Protein AF-A0A9W5QA28-F1 (afdb_monomer_lite)

Organism: NCBI:txid1053215

InterPro domains:
  IPR041587 Pesticidal crystal protein Cry, domain V [PF17997] (1-104)

Radius of gyration: 23.85 Å; chains: 1; bounding box: 51×37×72 Å

pLDDT: mean 90.57, std 13.96, range [44.81, 98.38]

Structure (mmCIF, N/CA/C/O backbone):
data_AF-A0A9W5QA28-F1
#
_entry.id   AF-A0A9W5QA28-F1
#
loop_
_atom_site.group_PDB
_atom_site.id
_atom_site.type_symbol
_atom_site.label_atom_id
_atom_site.label_alt_id
_atom_site.label_comp_id
_atom_site.label_asym_id
_atom_site.label_entity_id
_atom_site.label_seq_id
_atom_site.pdbx_PDB_ins_code
_atom_site.Cartn_x
_atom_site.Cartn_y
_atom_site.Cartn_z
_atom_site.occupancy
_atom_site.B_iso_or_equiv
_atom_site.auth_seq_id
_atom_site.auth_comp_id
_atom_site.auth_asym_id
_atom_site.auth_atom_id
_atom_site.pdbx_PDB_model_num
ATOM 1 N N . ASP A 1 1 ? 10.528 -4.469 3.635 1.00 89.94 1 ASP A N 1
ATOM 2 C CA . ASP A 1 1 ? 11.285 -4.115 4.840 1.00 89.94 1 ASP A CA 1
ATOM 3 C C . ASP A 1 1 ? 11.906 -2.753 4.616 1.00 89.94 1 ASP A C 1
ATOM 5 O O . ASP A 1 1 ? 12.621 -2.572 3.629 1.00 89.94 1 ASP A O 1
ATOM 9 N N . GLU A 1 2 ? 11.552 -1.811 5.481 1.00 95.12 2 GLU A N 1
ATOM 10 C CA . GLU A 1 2 ? 12.045 -0.440 5.463 1.00 95.12 2 GLU A CA 1
ATOM 11 C C . GLU A 1 2 ? 13.572 -0.362 5.608 1.00 95.12 2 GLU A C 1
ATOM 13 O O . GLU A 1 2 ? 14.204 0.480 4.974 1.00 95.12 2 GLU A O 1
ATOM 18 N N . SER A 1 3 ? 14.190 -1.290 6.348 1.00 95.31 3 SER A N 1
ATOM 19 C CA . SER A 1 3 ? 15.640 -1.306 6.604 1.00 95.31 3 SER A CA 1
ATOM 20 C C . SER A 1 3 ? 16.503 -1.487 5.349 1.00 95.31 3 SER A C 1
ATOM 22 O O . SER A 1 3 ? 17.686 -1.147 5.343 1.00 95.31 3 SER A O 1
ATOM 24 N N . LYS A 1 4 ? 15.913 -2.012 4.269 1.00 96.31 4 LYS A N 1
ATOM 25 C CA . LYS A 1 4 ? 16.580 -2.231 2.977 1.00 96.31 4 LYS A CA 1
ATOM 26 C C . LYS A 1 4 ? 16.447 -1.037 2.033 1.00 96.31 4 LYS A C 1
ATOM 28 O O . LYS A 1 4 ? 17.007 -1.072 0.941 1.00 96.31 4 LYS A O 1
ATOM 33 N N . LEU A 1 5 ? 15.684 -0.016 2.421 1.00 97.38 5 LEU A N 1
ATOM 34 C CA . LEU A 1 5 ? 15.416 1.162 1.611 1.00 97.38 5 LEU A CA 1
ATOM 35 C C . LEU A 1 5 ? 16.310 2.326 2.032 1.00 97.38 5 LEU A C 1
ATOM 37 O O . LEU A 1 5 ? 16.651 2.505 3.198 1.00 97.38 5 LEU A O 1
ATOM 41 N N . LYS A 1 6 ? 16.658 3.159 1.055 1.00 97.81 6 LYS A N 1
ATOM 42 C CA . LYS A 1 6 ? 17.391 4.407 1.266 1.00 97.81 6 LYS A CA 1
ATOM 43 C C . LYS A 1 6 ? 16.447 5.584 1.120 1.00 97.81 6 LYS A C 1
ATOM 45 O O . LYS A 1 6 ? 15.655 5.639 0.175 1.00 97.81 6 LYS A O 1
ATOM 50 N N . ALA A 1 7 ? 16.574 6.541 2.032 1.00 97.38 7 ALA A N 1
ATOM 51 C CA . ALA A 1 7 ? 15.806 7.771 1.977 1.00 97.38 7 ALA A CA 1
ATOM 52 C C . ALA A 1 7 ? 16.062 8.536 0.669 1.00 97.38 7 ALA A C 1
ATOM 54 O O . ALA A 1 7 ? 17.167 8.516 0.123 1.00 97.38 7 ALA A O 1
ATOM 55 N N . TYR A 1 8 ? 15.033 9.226 0.179 1.00 97.94 8 TYR A N 1
ATOM 56 C CA . TYR A 1 8 ? 15.097 10.094 -1.003 1.00 97.94 8 TYR A CA 1
ATOM 57 C C . TYR A 1 8 ? 15.705 9.416 -2.238 1.00 97.94 8 TYR A C 1
ATOM 59 O O . TYR A 1 8 ? 16.514 10.007 -2.953 1.00 97.94 8 TYR A O 1
ATOM 67 N N . THR A 1 9 ? 15.318 8.168 -2.490 1.00 98.38 9 THR A N 1
ATOM 68 C CA . THR A 1 9 ? 15.900 7.328 -3.541 1.00 98.38 9 THR A CA 1
ATOM 69 C C . THR A 1 9 ? 14.802 6.700 -4.396 1.00 98.38 9 THR A C 1
ATOM 71 O O . THR A 1 9 ? 13.749 6.308 -3.890 1.00 98.38 9 THR A O 1
ATOM 74 N N . ARG A 1 10 ? 15.019 6.627 -5.712 1.00 98.31 10 ARG A N 1
ATOM 75 C CA . ARG A 1 10 ? 14.144 5.901 -6.635 1.00 98.31 10 ARG A CA 1
ATOM 76 C C . ARG A 1 10 ? 14.510 4.425 -6.647 1.00 98.31 10 ARG A C 1
ATOM 78 O O . ARG A 1 10 ? 15.678 4.080 -6.816 1.00 98.31 10 ARG A O 1
ATOM 85 N N . TYR A 1 11 ? 13.488 3.589 -6.533 1.00 98.06 11 TYR A N 1
ATOM 86 C CA . TYR A 1 11 ? 13.569 2.150 -6.725 1.00 98.06 11 TYR A CA 1
ATOM 87 C C . TYR A 1 11 ? 12.775 1.744 -7.959 1.00 98.06 11 TYR A C 1
ATOM 89 O O . TYR A 1 11 ? 11.751 2.354 -8.279 1.00 98.06 11 TYR A O 1
ATOM 97 N N . GLN A 1 12 ? 13.237 0.689 -8.616 1.00 97.62 12 GLN A N 1
ATOM 98 C CA . GLN A 1 12 ? 12.603 0.122 -9.792 1.00 97.62 12 GLN A CA 1
ATOM 99 C C . GLN A 1 12 ? 12.272 -1.348 -9.543 1.00 97.62 12 GLN A C 1
ATOM 101 O O . GLN A 1 12 ? 13.146 -2.142 -9.192 1.00 97.62 12 GLN A O 1
ATOM 106 N N . LEU A 1 13 ? 11.003 -1.698 -9.747 1.00 97.69 13 LEU A N 1
ATOM 107 C CA . LEU A 1 13 ? 10.557 -3.072 -9.929 1.00 97.69 13 LEU A CA 1
ATOM 108 C C . LEU A 1 13 ? 10.648 -3.392 -11.413 1.00 97.69 13 LEU A C 1
ATOM 110 O O . LEU A 1 13 ? 10.071 -2.666 -12.217 1.00 97.69 13 LEU A O 1
ATOM 114 N N . ARG A 1 14 ? 11.307 -4.481 -11.787 1.00 96.81 14 ARG A N 1
ATOM 115 C CA . ARG A 1 14 ? 11.322 -4.950 -13.173 1.00 96.81 14 ARG A CA 1
ATOM 116 C C . ARG A 1 14 ? 11.325 -6.464 -13.250 1.00 96.81 14 ARG A C 1
ATOM 118 O O . ARG A 1 14 ? 11.597 -7.145 -12.264 1.00 96.81 14 ARG A O 1
ATOM 125 N N . GLY A 1 15 ? 11.040 -6.977 -14.433 1.00 96.44 15 GLY A N 1
ATOM 126 C CA . GLY A 1 15 ? 11.146 -8.398 -14.706 1.00 96.44 15 GLY A CA 1
ATOM 127 C C . GLY A 1 15 ? 10.774 -8.741 -16.133 1.00 96.44 15 GLY A C 1
ATOM 128 O O . GLY A 1 15 ? 10.695 -7.872 -17.007 1.00 96.44 15 GLY A O 1
ATOM 129 N N . TYR A 1 16 ? 10.560 -10.032 -16.351 1.00 95.38 16 TYR A N 1
ATOM 130 C CA . TYR A 1 16 ? 10.195 -10.596 -17.638 1.00 95.38 16 TYR A CA 1
ATOM 131 C C . TYR A 1 16 ? 8.829 -11.278 -17.551 1.00 95.38 16 TYR A C 1
ATOM 133 O O . TYR A 1 16 ? 8.539 -11.963 -16.572 1.00 95.38 16 TYR A O 1
ATOM 141 N N . ILE A 1 17 ? 8.005 -11.099 -18.576 1.00 94.56 17 ILE A N 1
ATOM 142 C CA . ILE A 1 17 ? 6.684 -11.697 -18.747 1.00 94.56 17 ILE A CA 1
ATOM 143 C C . ILE A 1 17 ? 6.721 -12.483 -20.056 1.00 94.56 17 ILE A C 1
ATOM 145 O O . ILE A 1 17 ? 6.836 -11.901 -21.132 1.00 94.56 17 ILE A O 1
ATOM 149 N N . GLU A 1 18 ? 6.628 -13.805 -19.966 1.00 92.44 18 GLU A N 1
ATOM 150 C CA . GLU A 1 18 ? 6.514 -14.682 -21.132 1.00 92.44 18 GLU A CA 1
ATOM 151 C C . GLU A 1 18 ? 5.157 -14.477 -21.818 1.00 92.44 18 GLU A C 1
ATOM 153 O O . GLU A 1 18 ? 5.111 -14.236 -23.023 1.00 92.44 18 GLU A O 1
ATOM 158 N N . ASP A 1 19 ? 4.074 -14.501 -21.041 1.00 91.81 19 ASP A N 1
ATOM 159 C CA . ASP A 1 19 ? 2.742 -14.062 -21.447 1.00 91.81 19 ASP A CA 1
ATOM 160 C C . ASP A 1 19 ? 1.909 -13.580 -20.251 1.00 91.81 19 ASP A C 1
ATOM 162 O O . ASP A 1 19 ? 2.186 -13.902 -19.090 1.00 91.81 19 ASP A O 1
ATOM 166 N N . SER A 1 20 ? 0.898 -12.760 -20.528 1.00 93.44 20 SER A N 1
ATOM 167 C CA . SER A 1 20 ? -0.079 -12.346 -19.527 1.00 93.44 20 SER A CA 1
ATOM 168 C C . SER A 1 20 ? -1.396 -11.868 -20.127 1.00 93.44 20 SER A C 1
ATOM 170 O O . SER A 1 20 ? -1.447 -11.267 -21.203 1.00 93.44 20 SER A O 1
ATOM 172 N N . GLN A 1 21 ? -2.455 -12.057 -19.348 1.00 92.56 21 GLN A N 1
ATOM 173 C CA . GLN A 1 21 ? -3.777 -11.492 -19.551 1.00 92.56 21 GLN A CA 1
ATOM 174 C C . GLN A 1 21 ? -4.352 -11.052 -18.201 1.00 92.56 21 GLN A C 1
ATOM 176 O O . GLN A 1 21 ? -4.384 -11.827 -17.247 1.00 92.56 21 GLN A O 1
ATOM 181 N N . ASP A 1 22 ? -4.805 -9.803 -18.134 1.00 93.56 22 ASP A N 1
ATOM 182 C CA . ASP A 1 22 ? -5.379 -9.136 -16.962 1.00 93.56 22 ASP A CA 1
ATOM 183 C C . ASP A 1 22 ? -4.470 -9.118 -15.721 1.00 93.56 22 ASP A C 1
ATOM 185 O O . ASP A 1 22 ? -4.947 -9.032 -14.585 1.00 93.56 22 ASP A O 1
ATOM 189 N N . LEU A 1 23 ? -3.149 -9.162 -15.924 1.00 95.19 23 LEU A N 1
ATOM 190 C CA . LEU A 1 23 ? -2.177 -9.026 -14.845 1.00 95.19 23 LEU A CA 1
ATOM 191 C C . LEU A 1 23 ? -2.113 -7.569 -14.379 1.00 95.19 23 LEU A C 1
ATOM 193 O O . LEU A 1 23 ? -1.661 -6.694 -15.110 1.00 95.19 23 LEU A O 1
ATOM 197 N N . GLU A 1 24 ? -2.506 -7.306 -13.141 1.00 95.81 24 GLU A N 1
ATOM 198 C CA . GLU A 1 24 ? -2.324 -6.023 -12.467 1.00 95.81 24 GLU A CA 1
ATOM 199 C C . GLU A 1 24 ? -1.069 -6.069 -11.585 1.00 95.81 24 GLU A C 1
ATOM 201 O O . GLU A 1 24 ? -0.940 -6.930 -10.710 1.00 95.81 24 GLU A O 1
ATOM 206 N N . ILE A 1 25 ? -0.151 -5.124 -11.788 1.00 97.00 25 ILE A N 1
ATOM 207 C CA . ILE A 1 25 ? 1.082 -4.983 -11.006 1.00 97.00 25 ILE A CA 1
ATOM 208 C C . ILE A 1 25 ? 0.975 -3.715 -10.166 1.00 97.00 25 ILE A C 1
ATOM 210 O O . ILE A 1 25 ? 0.826 -2.630 -10.722 1.00 97.00 25 ILE A O 1
ATOM 214 N N . TYR A 1 26 ? 1.069 -3.836 -8.841 1.00 97.56 26 TYR A N 1
ATOM 215 C CA . TYR A 1 26 ? 0.996 -2.718 -7.902 1.00 97.56 26 TYR A CA 1
ATOM 216 C C . TYR A 1 26 ? 2.333 -2.469 -7.205 1.00 97.56 26 TYR A C 1
ATOM 218 O O . TYR A 1 26 ? 2.980 -3.399 -6.720 1.00 97.56 26 TYR A O 1
ATOM 226 N N . LEU A 1 27 ? 2.668 -1.187 -7.067 1.00 97.31 27 LEU A N 1
ATOM 227 C CA . LEU A 1 27 ? 3.675 -0.668 -6.149 1.00 97.31 27 LEU A CA 1
ATOM 228 C C . LEU A 1 27 ? 3.009 0.292 -5.163 1.00 97.31 27 LEU A C 1
ATOM 230 O O . LEU A 1 27 ? 2.453 1.313 -5.575 1.00 97.31 27 LEU A O 1
ATOM 234 N N . ILE A 1 28 ? 3.061 -0.020 -3.866 1.00 97.56 28 ILE A N 1
ATOM 235 C CA . ILE A 1 28 ? 2.378 0.768 -2.830 1.00 97.56 28 ILE A CA 1
ATOM 236 C C . ILE A 1 28 ? 3.358 1.209 -1.743 1.00 97.56 28 ILE A C 1
ATOM 238 O O . ILE A 1 28 ? 4.029 0.384 -1.126 1.00 97.56 28 ILE A O 1
ATOM 242 N N . ARG A 1 29 ? 3.394 2.524 -1.495 1.00 96.31 29 ARG A N 1
ATOM 243 C CA . ARG A 1 29 ? 4.018 3.154 -0.316 1.00 96.31 29 ARG A CA 1
ATOM 244 C C . ARG A 1 29 ? 3.106 4.268 0.210 1.00 96.31 29 ARG A C 1
ATOM 246 O O . ARG A 1 29 ? 2.090 3.977 0.826 1.00 96.31 29 ARG A O 1
ATOM 253 N N . TYR A 1 30 ? 3.382 5.535 -0.121 1.00 95.56 30 TYR A N 1
ATOM 254 C CA . TYR A 1 30 ? 2.513 6.675 0.236 1.00 95.56 30 TYR A CA 1
ATOM 255 C C . TYR A 1 30 ? 1.190 6.674 -0.543 1.00 95.56 30 TYR A C 1
ATOM 257 O O . TYR A 1 30 ? 0.165 7.186 -0.092 1.00 95.56 30 TYR A O 1
ATOM 265 N N . ASN A 1 31 ? 1.230 6.131 -1.757 1.00 91.00 31 ASN A N 1
ATOM 266 C CA . ASN A 1 31 ? 0.091 5.886 -2.625 1.00 91.00 31 ASN A CA 1
ATOM 267 C C . ASN A 1 31 ? 0.311 4.575 -3.388 1.00 91.00 31 ASN A C 1
ATOM 269 O O . ASN A 1 31 ? 1.418 4.033 -3.391 1.00 91.00 31 ASN A O 1
ATOM 273 N N . ALA A 1 32 ? -0.756 4.074 -4.007 1.00 91.31 32 ALA A N 1
ATOM 274 C CA . ALA A 1 32 ? -0.685 2.947 -4.920 1.00 91.31 32 ALA A CA 1
ATOM 275 C C . ALA A 1 32 ? -0.462 3.459 -6.346 1.00 91.31 32 ALA A C 1
ATOM 277 O O . ALA A 1 32 ? -1.214 4.305 -6.835 1.00 91.31 32 ALA A O 1
ATOM 278 N N . LYS A 1 33 ? 0.557 2.922 -7.010 1.00 92.25 33 LYS A N 1
ATOM 279 C CA . LYS A 1 33 ? 0.703 2.961 -8.464 1.00 92.25 33 LYS A CA 1
ATOM 280 C C . LYS A 1 33 ? 0.417 1.569 -8.992 1.00 92.25 33 LYS A C 1
ATOM 282 O O . LYS A 1 33 ? 0.839 0.598 -8.367 1.00 92.25 33 LYS A O 1
ATOM 287 N N . HIS A 1 34 ? -0.272 1.473 -10.119 1.00 91.81 34 HIS A N 1
ATOM 288 C CA . HIS A 1 34 ? -0.472 0.185 -10.756 1.00 91.81 34 HIS A CA 1
ATOM 289 C C . HIS A 1 34 ? -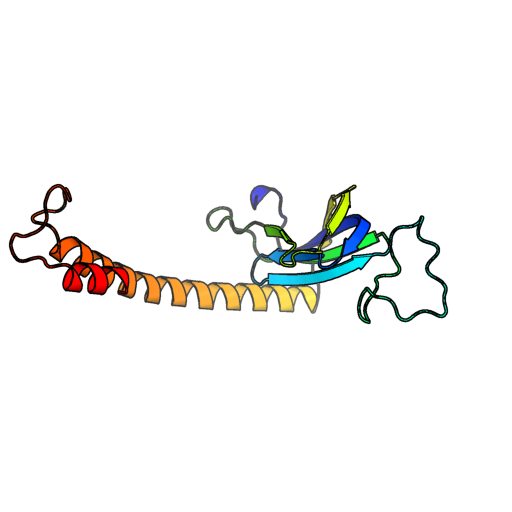0.548 0.293 -12.268 1.00 91.81 34 HIS A C 1
ATOM 291 O O . HIS A 1 34 ? -0.889 1.346 -12.807 1.00 91.81 34 HIS A O 1
ATOM 297 N N . GLU A 1 35 ? -0.258 -0.823 -12.920 1.00 91.00 35 GLU A N 1
ATOM 298 C CA . GLU A 1 35 ? -0.386 -0.999 -14.358 1.00 91.00 35 GLU A CA 1
ATOM 299 C C . GLU A 1 35 ? -1.032 -2.356 -14.642 1.00 91.00 35 GLU A C 1
ATOM 301 O O . GLU A 1 35 ? -0.771 -3.330 -13.935 1.00 91.00 35 GLU A O 1
ATOM 306 N N . THR A 1 36 ? -1.899 -2.412 -15.653 1.00 91.81 36 THR A N 1
ATOM 307 C CA . THR A 1 36 ? -2.431 -3.673 -16.179 1.00 91.81 36 THR A CA 1
ATOM 308 C C . THR A 1 36 ? -1.620 -4.058 -17.408 1.00 91.81 36 THR A C 1
ATOM 310 O O . THR A 1 36 ? -1.557 -3.292 -18.369 1.00 91.81 36 THR A O 1
ATOM 313 N N . VAL A 1 37 ? -1.000 -5.234 -17.378 1.00 90.12 37 VAL A N 1
ATOM 314 C CA . VAL A 1 37 ? -0.029 -5.682 -18.373 1.00 90.12 37 VAL A CA 1
ATOM 315 C C . VAL A 1 37 ? -0.549 -6.932 -19.073 1.00 90.12 37 VAL A C 1
ATOM 317 O O . VAL A 1 37 ? -0.755 -7.969 -18.446 1.00 90.12 37 VAL A O 1
ATOM 320 N N . ASN A 1 38 ? -0.728 -6.840 -20.389 1.00 90.38 38 ASN A N 1
ATOM 321 C CA . ASN A 1 38 ? -1.137 -7.953 -21.242 1.00 90.38 38 ASN A CA 1
ATOM 322 C C . ASN A 1 38 ? -0.048 -8.218 -22.282 1.00 90.38 38 ASN A C 1
ATOM 324 O O . ASN A 1 38 ? 0.170 -7.367 -23.144 1.00 90.38 38 ASN A O 1
ATOM 328 N N . VAL A 1 39 ? 0.623 -9.365 -22.216 1.00 88.56 39 VAL A N 1
ATOM 329 C CA . VAL A 1 39 ? 1.713 -9.732 -23.132 1.00 88.56 39 VAL A CA 1
ATOM 330 C C . VAL A 1 39 ? 1.326 -10.998 -23.897 1.00 88.56 39 VAL A C 1
ATOM 332 O O . VAL A 1 39 ? 1.064 -12.021 -23.268 1.00 88.56 39 VAL A O 1
ATOM 335 N N . PRO A 1 40 ? 1.278 -10.980 -25.239 1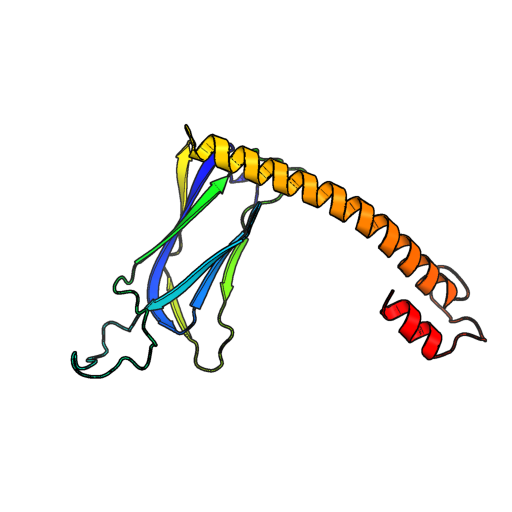.00 85.50 40 PRO A N 1
ATOM 336 C CA . PRO A 1 40 ? 1.051 -12.1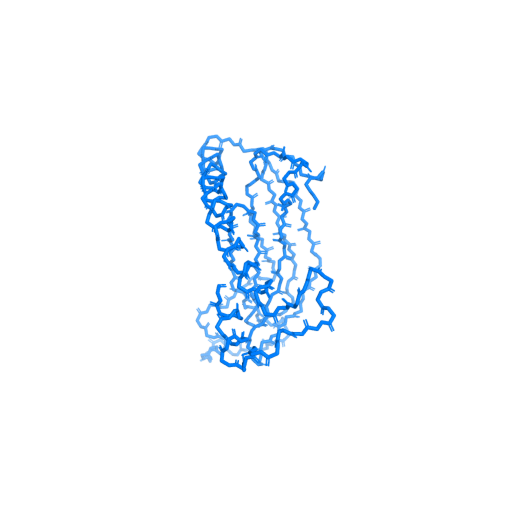94 -26.013 1.00 85.50 40 PRO A CA 1
ATOM 337 C C . PRO A 1 40 ? 2.290 -13.105 -25.980 1.00 85.50 40 PRO A C 1
ATOM 339 O O . PRO A 1 40 ? 3.419 -12.631 -26.085 1.00 85.50 40 PRO A O 1
ATOM 342 N N . GLY A 1 41 ? 2.087 -14.422 -25.883 1.00 77.06 41 GLY A N 1
ATOM 343 C CA . GLY A 1 41 ? 3.184 -15.395 -25.873 1.00 77.06 41 GLY A CA 1
ATOM 344 C C . GLY A 1 41 ? 3.938 -15.483 -27.206 1.00 77.06 41 GLY A C 1
ATOM 345 O O . GLY A 1 41 ? 3.342 -15.448 -28.284 1.00 77.06 41 GLY A O 1
ATOM 346 N N . THR A 1 42 ? 5.256 -15.677 -27.145 1.00 63.69 42 THR A N 1
ATOM 347 C CA . THR A 1 42 ? 6.184 -15.643 -28.297 1.00 63.69 42 THR A CA 1
ATOM 348 C C . THR A 1 42 ? 5.940 -16.739 -29.346 1.00 63.69 42 THR A C 1
ATOM 350 O O . THR A 1 42 ? 6.352 -16.594 -30.493 1.00 63.69 42 THR A O 1
ATOM 353 N N . GLY A 1 43 ? 5.257 -17.830 -28.982 1.00 58.53 43 GLY A N 1
ATOM 354 C CA . GLY A 1 43 ? 4.906 -18.935 -29.889 1.00 58.53 43 GLY A CA 1
ATOM 355 C C . GLY A 1 43 ? 3.571 -18.771 -30.620 1.00 58.53 43 GLY A C 1
ATOM 356 O O . GLY A 1 43 ? 3.178 -19.648 -31.388 1.00 58.53 43 GLY A O 1
ATOM 357 N N . SER A 1 44 ? 2.844 -17.681 -30.375 1.00 52.75 44 SER A N 1
ATOM 358 C CA . SER A 1 44 ? 1.521 -17.487 -30.955 1.00 52.75 44 SER A CA 1
ATOM 359 C C . SER A 1 44 ? 1.607 -16.743 -32.293 1.00 52.75 44 SER A C 1
ATOM 361 O O . SER A 1 44 ? 1.792 -15.530 -32.347 1.00 52.75 44 SER A O 1
ATOM 363 N N . LEU A 1 45 ? 1.476 -17.490 -33.401 1.00 44.81 45 LEU A N 1
ATOM 364 C CA . LEU A 1 45 ? 1.167 -16.946 -34.729 1.00 44.81 45 LEU A CA 1
ATOM 365 C C . LEU A 1 45 ? -0.241 -16.319 -34.683 1.00 44.81 45 LEU A C 1
ATOM 367 O O . LEU A 1 45 ? -1.215 -16.895 -35.165 1.00 44.81 45 LEU A O 1
ATOM 371 N N . TRP A 1 46 ? -0.379 -15.145 -34.073 1.00 52.62 46 TRP A N 1
ATOM 372 C CA . TRP A 1 46 ? -1.577 -14.340 -34.271 1.00 52.62 46 TRP A CA 1
ATOM 373 C C . TRP A 1 46 ? -1.466 -13.677 -35.648 1.00 52.62 46 TRP A C 1
ATOM 375 O O . TRP A 1 46 ? -0.478 -12.985 -35.911 1.00 52.62 46 TRP A O 1
ATOM 385 N N . PRO A 1 47 ? -2.429 -13.890 -36.563 1.00 45.84 47 PRO A N 1
ATOM 386 C CA . PRO A 1 47 ? -2.405 -13.220 -37.853 1.00 45.84 47 PRO A CA 1
ATOM 387 C C . PRO A 1 47 ? -2.484 -11.709 -37.619 1.00 45.84 47 PRO A C 1
ATOM 389 O O . PRO A 1 47 ? -3.401 -11.251 -36.937 1.00 45.84 47 PRO A O 1
ATOM 392 N N . LEU A 1 48 ? -1.575 -10.930 -38.223 1.00 51.28 48 LEU A N 1
ATOM 393 C CA . LEU A 1 48 ? -1.551 -9.455 -38.142 1.00 51.28 48 LEU A CA 1
ATOM 394 C C . LEU A 1 48 ? -2.878 -8.778 -38.561 1.00 51.28 48 LEU A C 1
ATOM 396 O O . LEU A 1 48 ? -3.034 -7.572 -38.394 1.00 51.28 48 LEU A O 1
ATOM 400 N N . SER A 1 49 ? -3.821 -9.532 -39.128 1.00 44.91 49 SER A N 1
ATOM 401 C CA . SER A 1 49 ? -5.101 -9.076 -39.668 1.00 44.91 49 SER A CA 1
ATOM 402 C C . SER A 1 49 ? -6.333 -9.410 -38.810 1.00 44.91 49 SER A C 1
ATOM 404 O O . SER A 1 49 ? -7.437 -9.028 -39.198 1.00 44.91 49 SER A O 1
ATOM 406 N N . ALA A 1 50 ? -6.193 -10.093 -37.667 1.00 46.94 50 ALA A N 1
ATOM 407 C CA . ALA A 1 50 ? -7.317 -10.377 -36.767 1.00 46.94 50 ALA A CA 1
ATOM 408 C C . ALA A 1 50 ? -7.390 -9.354 -35.612 1.00 46.94 50 ALA A C 1
ATOM 410 O O . ALA A 1 50 ? -6.350 -8.989 -35.061 1.00 46.94 50 ALA A O 1
ATOM 411 N N . PRO A 1 51 ? -8.587 -8.890 -35.200 1.00 47.34 51 PRO A N 1
ATOM 412 C CA . PRO A 1 51 ? -8.717 -8.089 -33.987 1.00 47.34 51 PRO A CA 1
ATOM 413 C C . PRO A 1 51 ? -8.274 -8.925 -32.778 1.00 47.34 51 PRO A C 1
ATOM 415 O O . PRO A 1 51 ? -8.826 -9.998 -32.535 1.00 47.34 51 PRO A O 1
ATOM 418 N N . SER A 1 52 ? -7.266 -8.447 -32.038 1.00 47.75 52 SER A N 1
ATOM 419 C CA . SER A 1 52 ? -6.755 -9.132 -30.847 1.00 47.75 52 SER A CA 1
ATOM 420 C C . SER A 1 52 ? -7.895 -9.425 -29.861 1.00 47.75 52 SER A C 1
ATOM 422 O O . SER A 1 52 ? -8.603 -8.489 -29.479 1.00 47.75 52 SER A O 1
ATOM 424 N N . PRO A 1 53 ? -8.063 -10.677 -29.390 1.00 49.50 53 PRO A N 1
ATOM 425 C CA . PRO A 1 53 ? -8.995 -10.977 -28.299 1.00 49.50 53 PRO A CA 1
ATOM 426 C C . PRO A 1 53 ? -8.540 -10.319 -26.985 1.00 49.50 53 PRO A C 1
ATOM 428 O O . PRO A 1 53 ? -9.3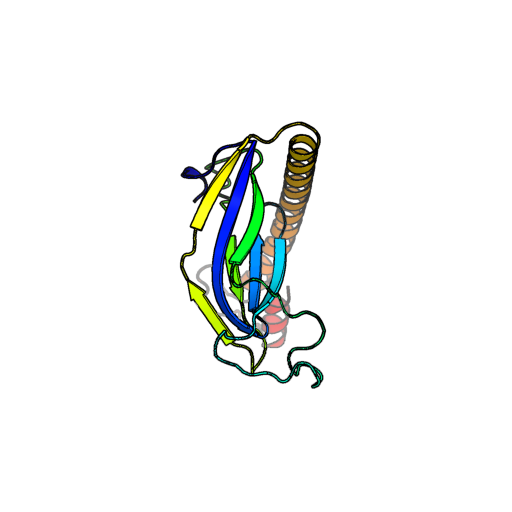47 -10.049 -26.100 1.00 49.50 53 PRO A O 1
ATOM 431 N N . ILE A 1 54 ? -7.248 -9.986 -26.900 1.00 49.28 54 ILE A N 1
ATOM 432 C CA . ILE A 1 54 ? -6.640 -9.129 -25.886 1.00 49.28 54 ILE A CA 1
ATOM 433 C C . ILE A 1 54 ? -6.984 -7.683 -26.263 1.00 49.28 54 ILE A C 1
ATOM 435 O O . ILE A 1 54 ? -6.327 -7.072 -27.108 1.00 49.28 54 ILE A O 1
ATOM 439 N N . GLY A 1 55 ? -8.080 -7.160 -25.714 1.00 48.16 55 GLY A N 1
ATOM 440 C CA . GLY A 1 55 ? -8.598 -5.837 -26.056 1.00 48.16 55 GLY A CA 1
ATOM 441 C C . GLY A 1 55 ? -7.522 -4.742 -26.049 1.00 48.16 55 GLY A C 1
ATOM 442 O O . GLY A 1 55 ? -6.804 -4.600 -25.072 1.00 48.16 55 GLY A O 1
ATOM 443 N N . LYS A 1 56 ? -7.442 -3.983 -27.152 1.00 45.41 56 LYS A N 1
ATOM 444 C CA . LYS A 1 56 ? -6.809 -2.665 -27.427 1.00 45.41 56 LYS A CA 1
ATOM 445 C C . LYS A 1 56 ? -5.433 -2.268 -26.833 1.00 45.41 56 LYS A C 1
ATOM 447 O O . LYS A 1 56 ? -4.883 -1.289 -27.325 1.00 45.41 56 LYS A O 1
ATOM 452 N N . CYS A 1 57 ? -4.833 -2.981 -25.883 1.00 52.78 57 CYS A N 1
ATOM 453 C CA . CYS A 1 57 ? -3.612 -2.580 -25.172 1.00 52.78 57 CYS A CA 1
ATOM 454 C C . CYS A 1 57 ? -2.688 -3.788 -24.926 1.00 52.78 57 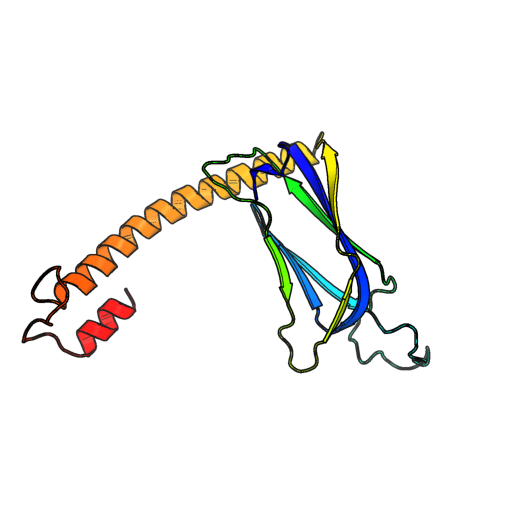CYS A C 1
ATOM 456 O O . CYS A 1 57 ? -2.450 -4.172 -23.781 1.00 52.78 57 CYS A O 1
ATOM 458 N N . ALA A 1 58 ? -2.201 -4.425 -25.994 1.00 61.66 58 ALA A N 1
ATOM 459 C CA . ALA A 1 58 ? -1.160 -5.444 -25.875 1.00 61.66 58 ALA A CA 1
ATOM 460 C C . ALA A 1 58 ? 0.206 -4.766 -25.682 1.00 61.66 58 ALA A C 1
ATOM 462 O O . ALA A 1 58 ? 0.593 -3.903 -26.470 1.00 61.66 58 ALA A O 1
ATOM 463 N N . HIS A 1 59 ? 0.939 -5.156 -24.643 1.00 67.38 59 HIS A N 1
ATOM 464 C CA . HIS A 1 59 ? 2.331 -4.775 -24.465 1.00 67.38 59 HIS A CA 1
ATOM 465 C C . HIS A 1 59 ? 3.173 -5.553 -25.486 1.00 67.38 59 HIS A C 1
ATOM 467 O O . HIS A 1 59 ? 3.124 -6.779 -25.546 1.00 67.38 59 HIS A O 1
ATOM 473 N N . HIS A 1 60 ? 3.949 -4.839 -26.303 1.00 69.00 60 HIS A N 1
ATOM 474 C CA . HIS A 1 60 ? 4.833 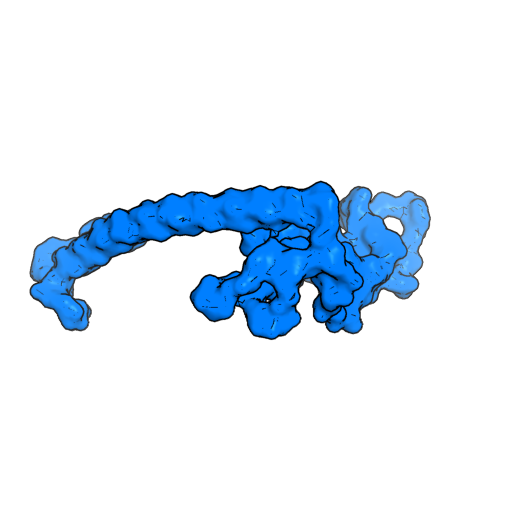-5.454 -27.304 1.00 69.00 60 HIS A CA 1
ATOM 475 C C . HIS A 1 60 ? 6.182 -5.906 -26.724 1.00 69.00 60 HIS A C 1
ATOM 477 O O . HIS A 1 60 ? 6.982 -6.522 -27.423 1.00 69.00 60 HIS A O 1
ATOM 483 N N . SER A 1 61 ? 6.448 -5.570 -25.461 1.00 84.06 61 SER A N 1
ATOM 484 C CA . SER A 1 61 ? 7.666 -5.929 -24.741 1.00 84.06 61 SER A CA 1
ATOM 485 C C . SER A 1 61 ? 7.355 -6.997 -23.702 1.00 84.06 61 SER A C 1
ATOM 487 O O . SER A 1 61 ? 6.437 -6.836 -22.902 1.00 84.06 61 SER A O 1
ATOM 489 N N . HIS A 1 62 ? 8.178 -8.043 -23.679 1.00 90.25 62 HIS A N 1
ATOM 490 C CA . HIS A 1 62 ? 8.199 -9.029 -22.600 1.00 90.25 62 HIS A CA 1
ATOM 491 C C . HIS A 1 62 ? 8.891 -8.500 -21.334 1.00 90.25 62 HIS A C 1
ATOM 493 O O . HIS A 1 62 ? 8.817 -9.121 -20.283 1.00 90.25 62 HIS A O 1
ATOM 499 N N . HIS A 1 63 ? 9.571 -7.355 -21.401 1.00 93.06 63 HIS A N 1
ATOM 500 C CA . HIS A 1 63 ? 10.125 -6.686 -20.226 1.00 93.06 63 HIS A CA 1
ATOM 501 C C . HIS A 1 63 ? 9.150 -5.643 -19.693 1.00 93.06 63 HIS A C 1
ATOM 503 O O . HIS A 1 63 ? 8.644 -4.830 -20.471 1.00 93.06 63 HIS A O 1
ATOM 509 N N . PHE A 1 64 ? 8.964 -5.627 -18.374 1.00 93.25 64 PHE A N 1
ATOM 510 C CA . PHE A 1 64 ? 8.208 -4.590 -17.672 1.00 93.25 64 PHE A CA 1
ATOM 511 C C . PHE A 1 64 ? 9.081 -3.897 -16.623 1.00 93.25 64 PHE A C 1
ATOM 513 O O . PHE A 1 64 ? 10.006 -4.501 -16.071 1.00 93.25 64 PHE A O 1
ATOM 520 N N . SER A 1 65 ? 8.764 -2.636 -16.327 1.00 94.94 65 SER A N 1
ATOM 521 C CA . SER A 1 65 ? 9.414 -1.866 -15.267 1.00 94.94 65 SER A CA 1
ATOM 522 C C . SER A 1 65 ? 8.472 -0.822 -14.674 1.00 94.94 65 SER A C 1
ATOM 524 O O . SER A 1 65 ? 7.880 -0.047 -15.421 1.00 94.94 65 SER A O 1
ATOM 526 N N . LEU A 1 66 ? 8.390 -0.753 -13.347 1.00 95.50 66 LEU A N 1
ATOM 527 C CA . LEU A 1 66 ? 7.629 0.240 -12.591 1.00 95.50 66 LEU A CA 1
ATOM 528 C C . LEU A 1 66 ? 8.534 0.942 -11.571 1.00 95.50 66 LEU A C 1
ATOM 530 O O . LEU A 1 66 ? 9.215 0.293 -10.777 1.00 95.50 66 LEU A O 1
ATOM 534 N N . ASP A 1 67 ? 8.457 2.272 -11.532 1.00 96.44 67 ASP A N 1
ATOM 535 C CA . ASP A 1 67 ? 9.277 3.097 -10.642 1.00 96.44 67 ASP A CA 1
ATOM 536 C C . ASP A 1 67 ? 8.492 3.604 -9.419 1.00 96.44 67 ASP A C 1
ATOM 538 O O . ASP A 1 67 ? 7.375 4.145 -9.522 1.00 96.44 67 ASP A O 1
ATOM 542 N N . ILE A 1 68 ? 9.134 3.563 -8.251 1.00 97.19 68 ILE A N 1
ATOM 543 C CA . ILE A 1 68 ? 8.636 4.163 -7.012 1.00 97.19 68 ILE A CA 1
ATOM 544 C C . ILE A 1 68 ? 9.685 5.072 -6.363 1.00 97.19 68 ILE A C 1
ATOM 546 O O . ILE A 1 68 ? 10.869 4.760 -6.296 1.00 97.19 68 ILE A O 1
ATOM 550 N N . ASP A 1 69 ? 9.226 6.228 -5.887 1.00 97.75 69 ASP A N 1
ATOM 551 C CA . ASP A 1 69 ? 10.058 7.219 -5.207 1.00 97.75 69 ASP A CA 1
ATOM 552 C C . ASP A 1 69 ? 9.924 6.999 -3.686 1.00 97.75 69 ASP A C 1
ATOM 554 O O . ASP A 1 69 ? 8.814 7.080 -3.150 1.00 97.75 69 ASP A O 1
ATOM 558 N N . VAL A 1 70 ? 11.032 6.727 -2.990 1.00 97.75 70 VAL A N 1
ATOM 559 C CA . VAL A 1 70 ? 11.085 6.599 -1.522 1.00 97.75 70 VAL A CA 1
ATOM 560 C C . VAL A 1 70 ? 11.462 7.951 -0.916 1.00 97.75 70 VAL A C 1
ATOM 562 O O . VAL A 1 70 ? 12.439 8.571 -1.333 1.00 97.75 70 VAL A O 1
ATOM 565 N N . GLY A 1 71 ? 10.656 8.436 0.032 1.00 96.19 71 GLY A N 1
ATOM 566 C CA . GLY A 1 71 ? 10.875 9.686 0.767 1.00 96.19 71 GLY A CA 1
ATOM 567 C C . GLY A 1 71 ? 11.747 9.464 1.999 1.00 96.19 71 GLY A C 1
ATOM 568 O O . GLY A 1 71 ? 12.723 8.721 1.928 1.00 96.19 71 GLY A O 1
ATOM 569 N N . CYS A 1 72 ? 11.415 10.095 3.124 1.00 95.06 72 CYS A N 1
ATOM 570 C CA . CYS A 1 72 ? 12.055 9.768 4.398 1.00 95.06 72 CYS A CA 1
ATOM 571 C C . CYS A 1 72 ? 11.752 8.309 4.788 1.00 95.06 72 CYS A C 1
ATOM 573 O O . CYS A 1 72 ? 10.639 7.820 4.553 1.00 95.06 72 CYS A O 1
ATOM 575 N N . THR A 1 73 ? 12.750 7.624 5.348 1.00 94.19 73 THR A N 1
ATOM 576 C CA . THR A 1 73 ? 12.615 6.262 5.878 1.00 94.19 73 THR A CA 1
ATOM 577 C C . THR A 1 73 ? 12.540 6.304 7.396 1.00 94.19 73 THR A C 1
ATOM 579 O O . THR A 1 73 ? 13.390 6.942 8.021 1.00 94.19 73 THR A O 1
ATOM 582 N N . ASP A 1 74 ? 11.560 5.618 7.977 1.00 93.19 74 ASP A N 1
ATOM 583 C CA . ASP A 1 74 ? 11.366 5.527 9.427 1.00 93.19 74 ASP A CA 1
ATOM 584 C C . ASP A 1 74 ? 11.083 4.075 9.817 1.00 93.19 74 ASP A C 1
ATOM 586 O O . ASP A 1 74 ? 10.056 3.505 9.447 1.00 93.19 74 ASP A O 1
ATOM 590 N N . LEU A 1 75 ? 12.010 3.476 10.569 1.00 91.81 75 LEU A N 1
ATOM 591 C CA . LEU A 1 75 ? 11.910 2.087 11.018 1.00 91.81 75 LEU A CA 1
ATOM 592 C C . LEU A 1 75 ? 10.789 1.869 12.045 1.00 91.81 75 LEU A C 1
ATOM 594 O O . LEU A 1 75 ? 10.398 0.729 12.259 1.00 91.81 75 LEU A O 1
ATOM 598 N N . ASN A 1 76 ? 10.276 2.929 12.677 1.00 92.31 76 ASN A N 1
ATOM 599 C CA . ASN A 1 76 ? 9.134 2.830 13.583 1.00 92.31 76 ASN A CA 1
ATOM 600 C C . ASN A 1 76 ? 7.807 2.811 12.816 1.00 92.31 76 ASN A C 1
ATOM 602 O O . ASN A 1 76 ? 6.875 2.126 13.228 1.00 92.31 76 ASN A O 1
ATOM 606 N N . GLU A 1 77 ? 7.716 3.559 11.709 1.00 90.69 77 GLU A N 1
ATOM 607 C CA . GLU A 1 77 ? 6.544 3.515 10.823 1.00 90.69 77 GLU A CA 1
ATOM 608 C C . GLU A 1 77 ? 6.541 2.255 9.935 1.00 90.69 77 GLU A C 1
ATOM 610 O O . GLU A 1 77 ? 5.466 1.800 9.548 1.00 90.69 77 GLU A O 1
ATOM 615 N N . ASP A 1 78 ? 7.725 1.718 9.606 1.00 94.88 78 ASP A N 1
ATOM 616 C CA . ASP A 1 78 ? 7.972 0.491 8.820 1.00 94.88 78 ASP A CA 1
ATOM 617 C C . ASP A 1 78 ? 7.075 0.347 7.576 1.00 94.88 78 ASP A C 1
ATOM 619 O O . ASP A 1 78 ? 6.464 -0.686 7.299 1.00 94.88 78 ASP A O 1
ATOM 623 N N . LEU A 1 79 ? 6.975 1.428 6.799 1.00 95.06 79 LEU A N 1
ATOM 624 C CA . LEU A 1 79 ? 6.115 1.482 5.615 1.00 95.06 79 LEU A CA 1
ATOM 625 C C . LEU A 1 79 ? 6.472 0.428 4.558 1.00 95.06 79 LEU A C 1
ATOM 627 O O . LEU A 1 79 ? 5.586 -0.140 3.912 1.00 95.06 79 LEU A O 1
ATOM 631 N N . GLY A 1 80 ? 7.769 0.231 4.315 1.00 96.56 80 GLY A N 1
ATOM 632 C CA . GLY A 1 80 ? 8.277 -0.599 3.235 1.00 96.56 80 GLY A CA 1
ATOM 633 C C . GLY A 1 80 ? 7.757 -0.181 1.852 1.00 96.56 80 GLY A C 1
ATOM 634 O O . GLY A 1 80 ? 7.376 0.966 1.596 1.00 96.56 80 GLY A O 1
ATOM 635 N N . VAL A 1 81 ? 7.769 -1.133 0.923 1.00 97.62 81 VAL A N 1
ATOM 636 C CA . VAL A 1 81 ? 7.093 -1.032 -0.374 1.00 97.62 81 VAL A CA 1
ATOM 637 C C . VAL A 1 81 ? 6.370 -2.350 -0.596 1.00 97.62 81 VAL A C 1
ATOM 639 O O . VAL A 1 81 ? 6.999 -3.408 -0.565 1.00 97.62 81 VAL A O 1
ATOM 642 N N . TRP A 1 82 ? 5.063 -2.292 -0.834 1.00 97.75 82 TRP A N 1
ATOM 643 C CA . TRP A 1 82 ? 4.293 -3.466 -1.223 1.00 97.75 82 TRP A CA 1
ATOM 644 C C . TRP A 1 82 ? 4.390 -3.659 -2.728 1.00 97.75 82 TRP A C 1
ATOM 646 O O . TRP A 1 82 ? 4.074 -2.749 -3.497 1.00 97.75 82 TRP A O 1
ATOM 656 N N . VAL A 1 83 ? 4.799 -4.860 -3.123 1.00 97.62 83 VAL A N 1
ATOM 657 C CA . VAL A 1 83 ? 4.774 -5.339 -4.504 1.00 97.62 83 VAL A CA 1
ATOM 658 C C . VAL A 1 83 ? 3.669 -6.381 -4.593 1.00 97.62 83 VAL A C 1
ATOM 660 O O . VAL A 1 83 ? 3.708 -7.369 -3.861 1.00 97.62 83 VAL A O 1
ATOM 663 N N . ILE A 1 84 ? 2.674 -6.159 -5.451 1.00 98.06 84 ILE A N 1
ATOM 664 C CA . ILE A 1 84 ? 1.534 -7.075 -5.591 1.00 98.06 84 ILE A CA 1
ATOM 665 C C . ILE A 1 84 ? 1.321 -7.386 -7.066 1.00 98.06 84 ILE A C 1
ATOM 667 O O . ILE A 1 84 ? 1.185 -6.477 -7.880 1.00 98.06 84 ILE A O 1
ATOM 671 N N . PHE A 1 85 ? 1.240 -8.673 -7.383 1.00 97.31 85 PHE A N 1
ATOM 672 C CA . PHE A 1 85 ? 0.772 -9.176 -8.669 1.00 97.31 85 PHE A CA 1
ATOM 673 C C . PHE A 1 85 ? -0.632 -9.733 -8.464 1.00 97.31 85 PHE A C 1
ATOM 675 O O . PHE A 1 85 ? -0.849 -10.536 -7.555 1.00 97.31 85 PHE A O 1
ATOM 682 N N . LYS A 1 86 ? -1.596 -9.280 -9.261 1.00 97.50 86 LYS A N 1
ATOM 683 C CA . LYS A 1 86 ? -3.008 -9.611 -9.075 1.00 97.50 86 LYS A CA 1
ATOM 684 C C . LYS A 1 86 ? -3.673 -9.932 -10.404 1.00 97.50 86 LYS A C 1
ATOM 686 O O . LYS A 1 86 ? -3.499 -9.212 -11.375 1.00 97.50 86 LYS A O 1
ATOM 691 N N . ILE A 1 87 ? -4.494 -10.976 -10.405 1.00 96.50 87 ILE A N 1
ATOM 692 C CA . ILE A 1 87 ? -5.431 -11.304 -11.480 1.00 96.50 87 ILE A CA 1
ATOM 693 C C . ILE A 1 87 ? -6.808 -11.396 -10.830 1.00 96.50 87 ILE A C 1
ATOM 695 O O . ILE A 1 87 ? -6.968 -12.034 -9.789 1.00 96.50 87 ILE A O 1
ATOM 699 N N . LYS A 1 88 ? -7.788 -10.694 -11.397 1.00 95.12 88 LYS A N 1
ATOM 700 C CA . LYS A 1 88 ? -9.155 -10.608 -10.849 1.00 95.12 88 LYS A CA 1
ATOM 701 C C . LYS A 1 88 ? -10.224 -11.167 -11.786 1.00 95.12 88 LYS A C 1
ATOM 703 O O . LYS A 1 88 ? -11.403 -11.121 -11.449 1.00 95.12 88 LYS A O 1
ATOM 708 N N . THR A 1 89 ? -9.820 -11.621 -12.966 1.00 94.75 89 THR A N 1
ATOM 709 C CA . THR A 1 89 ? -10.701 -12.149 -14.007 1.00 94.75 89 THR A CA 1
ATOM 710 C C . THR A 1 89 ? -10.584 -13.666 -14.065 1.00 94.75 89 THR A C 1
ATOM 712 O O . THR A 1 89 ? -9.579 -14.237 -13.647 1.00 94.75 89 THR A O 1
ATOM 715 N N . GLN A 1 90 ? -11.639 -14.322 -14.548 1.00 94.38 90 GLN A N 1
ATOM 716 C CA . GLN A 1 90 ? -11.699 -15.782 -14.618 1.00 94.38 90 GLN A CA 1
ATOM 717 C C . GLN A 1 90 ? -10.712 -16.357 -15.647 1.00 94.38 90 GLN A C 1
ATOM 719 O O . GLN A 1 90 ? -10.107 -17.391 -15.387 1.00 94.38 90 GLN A O 1
ATOM 724 N N . ASP A 1 91 ? -10.536 -15.670 -16.779 1.00 91.88 91 ASP A N 1
ATOM 725 C CA . ASP A 1 91 ? -9.675 -16.107 -17.890 1.00 91.88 91 ASP A CA 1
ATOM 726 C C . ASP A 1 91 ? -8.256 -15.505 -17.831 1.00 91.88 91 ASP A C 1
ATOM 728 O O . ASP A 1 91 ? -7.422 -15.754 -18.704 1.00 91.88 91 ASP A O 1
ATOM 732 N N . GLY A 1 92 ? -7.970 -14.685 -16.815 1.00 93.12 92 GLY A N 1
ATOM 733 C CA . GLY A 1 92 ? -6.673 -14.039 -16.652 1.00 93.12 92 GLY A CA 1
ATOM 734 C C . GLY A 1 92 ? -5.570 -15.032 -16.276 1.00 93.12 92 GLY A C 1
ATOM 735 O O . GLY A 1 92 ? -5.778 -15.968 -15.504 1.00 93.12 92 GLY A O 1
ATOM 736 N N . HIS A 1 93 ? -4.369 -14.807 -16.800 1.00 94.12 93 HIS A N 1
ATOM 737 C CA . HIS A 1 93 ? -3.187 -15.629 -16.536 1.00 94.12 93 HIS A CA 1
ATOM 738 C C . HIS A 1 93 ? -1.918 -14.778 -16.580 1.00 94.12 93 HIS A C 1
ATOM 740 O O . HIS A 1 93 ? -1.909 -13.679 -17.131 1.00 94.12 93 HIS A O 1
ATOM 746 N N . ALA A 1 94 ? -0.823 -15.286 -16.018 1.00 95.81 94 ALA A N 1
ATOM 747 C CA . ALA A 1 94 ? 0.488 -14.687 -16.211 1.00 95.81 94 ALA A CA 1
ATOM 748 C C . ALA A 1 94 ? 1.605 -15.708 -16.005 1.00 95.81 94 ALA A C 1
ATOM 750 O O . ALA A 1 94 ? 1.597 -16.459 -15.027 1.00 95.81 94 ALA A O 1
ATOM 751 N N . ARG A 1 95 ? 2.600 -15.679 -16.889 1.00 95.88 95 ARG A N 1
ATOM 752 C CA . ARG A 1 95 ? 3.878 -16.371 -16.725 1.00 95.88 95 ARG A CA 1
ATOM 753 C C . ARG A 1 95 ? 4.972 -15.321 -16.694 1.00 95.88 95 ARG A C 1
ATOM 755 O O . ARG A 1 95 ? 5.280 -14.698 -17.704 1.00 95.88 95 ARG A O 1
ATOM 762 N N . LEU A 1 96 ? 5.526 -15.084 -15.511 1.00 95.56 96 LEU A N 1
ATOM 763 C CA . LEU A 1 96 ? 6.515 -14.036 -15.282 1.00 95.56 96 LEU A CA 1
ATOM 764 C C . LEU A 1 96 ? 7.635 -14.525 -14.368 1.00 95.56 96 LEU A C 1
ATOM 766 O O . LEU A 1 96 ? 7.446 -15.423 -13.548 1.00 95.56 96 LEU A O 1
ATOM 770 N N . GLY A 1 97 ? 8.807 -13.927 -14.519 1.00 96.50 97 GLY A N 1
ATOM 771 C CA . GLY A 1 97 ? 10.017 -14.320 -13.818 1.00 96.50 97 GLY A CA 1
ATOM 772 C C . GLY A 1 97 ? 11.075 -13.232 -13.864 1.00 96.50 97 GLY A C 1
ATOM 773 O O . GLY A 1 97 ? 10.821 -12.104 -14.292 1.00 96.50 97 GLY A O 1
ATOM 774 N N . ASN A 1 98 ? 12.273 -13.580 -13.396 1.00 97.31 98 ASN A N 1
ATOM 775 C CA . ASN A 1 98 ? 13.425 -12.677 -13.359 1.00 97.31 98 ASN A CA 1
ATOM 776 C C . ASN A 1 98 ? 13.086 -11.349 -12.662 1.00 97.31 98 ASN A C 1
ATOM 778 O O . ASN A 1 98 ? 13.452 -10.275 -13.132 1.00 97.31 98 ASN A O 1
ATOM 782 N N . LEU A 1 99 ? 12.323 -11.443 -11.570 1.00 97.56 99 LEU A N 1
ATOM 783 C CA . LEU A 1 99 ? 11.867 -10.290 -10.811 1.00 97.56 99 LEU A CA 1
ATOM 784 C C . LEU A 1 99 ? 13.024 -9.665 -10.043 1.00 97.56 99 LEU A C 1
ATOM 786 O O . LEU A 1 99 ? 13.697 -10.333 -9.258 1.00 97.56 99 LEU A O 1
ATOM 790 N N . GLU A 1 100 ? 13.198 -8.364 -10.227 1.00 97.38 100 GLU A N 1
ATOM 791 C CA . GLU A 1 100 ? 14.204 -7.568 -9.543 1.00 97.38 100 GLU A CA 1
ATOM 792 C C . GLU A 1 100 ? 13.553 -6.330 -8.931 1.00 97.38 100 GLU A C 1
ATOM 794 O O . GLU A 1 100 ? 12.737 -5.656 -9.562 1.00 97.38 100 GLU A O 1
ATOM 799 N N . PHE A 1 101 ? 13.948 -6.013 -7.700 1.00 97.56 101 PHE A N 1
ATOM 800 C CA . PHE A 1 101 ? 13.629 -4.750 -7.049 1.00 97.56 101 PHE A CA 1
ATOM 801 C C . PHE A 1 101 ? 14.937 -4.100 -6.621 1.00 97.56 101 PHE A C 1
ATOM 803 O O . PHE A 1 101 ? 15.618 -4.600 -5.724 1.00 97.56 101 PHE A O 1
ATOM 810 N N . LEU A 1 102 ? 15.315 -3.026 -7.307 1.00 97.25 102 LEU A N 1
ATOM 811 C CA . LEU A 1 102 ? 16.652 -2.450 -7.205 1.00 97.25 102 LEU A CA 1
ATOM 812 C C . LEU A 1 102 ? 16.617 -0.943 -6.994 1.00 97.25 102 LEU A C 1
ATOM 814 O O . LEU A 1 102 ? 15.697 -0.247 -7.423 1.00 97.25 102 LEU A O 1
ATOM 818 N N . GLU A 1 103 ? 17.655 -0.455 -6.327 1.00 97.94 103 GLU A N 1
ATOM 819 C CA . GLU A 1 103 ? 17.965 0.964 -6.218 1.00 97.94 103 GLU A CA 1
ATOM 820 C C . GLU A 1 103 ? 18.416 1.494 -7.583 1.00 97.94 103 GLU A C 1
ATOM 822 O O . GLU A 1 103 ? 19.358 0.967 -8.171 1.00 97.94 103 GLU A O 1
ATOM 827 N N . GLU A 1 104 ? 17.752 2.535 -8.088 1.00 96.81 104 GLU A N 1
ATOM 828 C CA . GLU A 1 104 ? 18.082 3.128 -9.385 1.00 96.81 104 GLU A CA 1
ATOM 829 C C . GLU A 1 104 ? 18.955 4.377 -9.214 1.00 96.81 104 GLU A C 1
ATOM 831 O O . GLU A 1 104 ? 20.078 4.434 -9.713 1.00 96.81 104 GLU A O 1
ATOM 836 N N . LYS A 1 105 ? 18.436 5.407 -8.530 1.00 97.19 105 LYS A N 1
ATOM 837 C CA . LYS A 1 105 ? 19.128 6.698 -8.384 1.00 97.19 105 LYS A CA 1
ATOM 838 C C . LYS A 1 105 ? 18.588 7.560 -7.240 1.00 97.19 105 LYS A C 1
ATOM 840 O O . LYS A 1 105 ? 17.394 7.489 -6.939 1.00 97.19 105 LYS A O 1
ATOM 845 N N . PRO A 1 106 ? 19.417 8.443 -6.651 1.00 98.00 106 PRO A N 1
ATOM 846 C CA . PRO A 1 106 ? 18.946 9.469 -5.724 1.00 98.00 106 PRO A CA 1
ATOM 847 C C . PRO A 1 106 ? 17.933 10.420 -6.376 1.00 98.00 106 PRO A C 1
ATOM 849 O O . PRO A 1 106 ? 18.030 10.750 -7.561 1.00 98.00 106 PRO A O 1
ATOM 852 N N . LEU A 1 107 ? 16.964 10.894 -5.595 1.00 98.00 107 LEU A N 1
ATOM 853 C CA . LEU A 1 107 ? 15.946 11.838 -6.050 1.00 98.00 107 LEU A CA 1
ATOM 854 C C . LEU A 1 107 ? 16.463 13.275 -5.994 1.00 98.00 107 LEU A C 1
ATOM 856 O O . LEU A 1 107 ? 16.946 13.745 -4.966 1.00 98.00 107 LEU A O 1
ATOM 860 N N . VAL A 1 108 ? 16.271 14.009 -7.089 1.00 97.12 108 VAL A N 1
ATOM 861 C CA . VAL A 1 108 ? 16.646 15.423 -7.216 1.00 97.12 108 VAL A CA 1
ATOM 862 C C . VAL A 1 108 ? 15.530 16.233 -7.878 1.00 97.12 108 VAL A C 1
ATOM 864 O O . VAL A 1 108 ? 14.627 15.676 -8.510 1.00 97.12 108 VAL A O 1
ATOM 867 N N . GLY A 1 109 ? 15.579 17.558 -7.718 1.00 97.50 109 GLY A N 1
ATOM 868 C CA . GLY A 1 109 ? 14.667 18.497 -8.376 1.00 97.50 109 GLY A CA 1
ATOM 869 C C . GLY A 1 109 ? 13.186 18.195 -8.119 1.00 97.50 109 GLY A C 1
ATOM 870 O O . GLY A 1 109 ? 12.764 17.982 -6.981 1.00 97.50 109 GLY A O 1
ATOM 871 N N . GLU A 1 110 ? 12.395 18.157 -9.192 1.00 97.25 110 GLU A N 1
ATOM 872 C CA . GLU A 1 110 ? 10.941 17.967 -9.109 1.00 97.25 110 GLU A CA 1
ATOM 873 C C . GLU A 1 110 ? 10.546 16.606 -8.520 1.00 97.25 110 GLU A C 1
ATOM 875 O O . GLU A 1 110 ? 9.569 16.515 -7.775 1.00 97.25 110 GLU A O 1
ATOM 880 N N . ALA A 1 111 ? 11.314 15.542 -8.785 1.00 96.19 111 ALA A N 1
ATOM 881 C CA . ALA A 1 111 ? 11.024 14.222 -8.224 1.00 96.19 111 ALA A CA 1
ATOM 882 C C . ALA A 1 111 ? 11.128 14.235 -6.688 1.00 96.19 111 ALA A C 1
ATOM 884 O O . ALA A 1 111 ? 10.252 13.705 -6.001 1.00 96.19 111 ALA A O 1
ATOM 885 N N . LEU A 1 112 ? 12.138 14.931 -6.152 1.00 97.88 112 LEU A N 1
ATOM 886 C CA . LEU A 1 112 ? 12.306 15.134 -4.713 1.00 97.88 112 LEU A CA 1
ATOM 887 C C . LEU A 1 112 ? 11.172 15.989 -4.118 1.00 97.88 112 LEU A C 1
ATOM 889 O O . LEU A 1 112 ? 10.619 15.660 -3.069 1.00 97.88 112 LEU A O 1
ATOM 893 N N . ALA A 1 113 ? 10.778 17.072 -4.792 1.00 98.00 113 ALA A N 1
ATOM 894 C CA . ALA A 1 113 ? 9.664 17.908 -4.340 1.00 98.00 113 ALA A CA 1
ATOM 895 C C . ALA A 1 113 ? 8.326 17.146 -4.348 1.00 98.00 113 ALA A C 1
ATOM 897 O O . ALA A 1 113 ? 7.480 17.320 -3.467 1.00 98.00 113 ALA A O 1
ATOM 898 N N . ARG A 1 114 ? 8.119 16.276 -5.339 1.00 97.44 114 ARG A N 1
ATOM 899 C CA . ARG A 1 114 ? 6.921 15.444 -5.454 1.00 97.44 114 ARG A CA 1
ATOM 900 C C . ARG A 1 114 ? 6.853 14.375 -4.367 1.00 97.44 114 ARG A C 1
ATOM 902 O O . ARG A 1 114 ? 5.786 14.232 -3.772 1.00 97.44 114 ARG A O 1
ATOM 909 N N . VAL A 1 115 ? 7.952 13.672 -4.071 1.00 97.44 115 VAL A N 1
ATOM 910 C CA . VAL A 1 115 ? 7.946 12.650 -3.008 1.00 97.44 115 VAL A CA 1
ATOM 911 C C . VAL A 1 115 ? 7.693 13.277 -1.638 1.00 97.44 115 VAL A C 1
ATOM 913 O O . VAL A 1 115 ? 6.840 12.788 -0.907 1.00 97.44 115 VAL A O 1
ATOM 916 N N . LYS A 1 116 ? 8.298 14.438 -1.344 1.00 97.62 116 LYS A N 1
ATOM 917 C CA . LYS A 1 116 ? 8.048 15.173 -0.092 1.00 97.62 116 LYS A CA 1
ATOM 918 C C . LYS A 1 116 ? 6.581 15.585 0.064 1.00 97.62 116 LYS A C 1
ATOM 920 O O . LYS A 1 116 ? 6.018 15.476 1.151 1.00 97.62 116 LYS A O 1
ATOM 925 N N . ARG A 1 117 ? 5.932 16.029 -1.021 1.00 97.88 117 ARG A N 1
ATOM 926 C CA . ARG A 1 117 ? 4.490 16.340 -1.020 1.00 97.88 117 ARG A CA 1
ATOM 927 C C . ARG A 1 117 ? 3.629 15.094 -0.823 1.00 97.88 117 ARG A C 1
ATOM 929 O O . ARG A 1 117 ? 2.650 15.156 -0.085 1.00 97.88 117 ARG A O 1
ATOM 936 N N . ALA A 1 118 ? 3.968 13.987 -1.483 1.00 96.94 118 ALA A N 1
ATOM 937 C CA . ALA A 1 118 ? 3.237 12.728 -1.351 1.00 96.94 118 ALA A CA 1
ATOM 938 C C . ALA A 1 118 ? 3.318 12.175 0.078 1.00 96.94 118 ALA A C 1
ATOM 940 O O . ALA A 1 118 ? 2.296 11.796 0.640 1.00 96.94 118 ALA A O 1
ATOM 941 N N . GLU A 1 119 ? 4.511 12.204 0.667 1.00 96.62 119 GLU A N 1
ATOM 942 C CA . GLU A 1 119 ? 4.785 11.788 2.039 1.00 96.62 119 GLU A CA 1
ATOM 943 C C . GLU A 1 119 ? 4.023 12.652 3.053 1.00 96.62 119 GLU A C 1
ATOM 945 O O . GLU A 1 119 ? 3.294 12.118 3.887 1.00 96.62 119 GLU A O 1
ATOM 950 N N . LYS A 1 120 ? 4.096 13.986 2.930 1.00 97.25 120 LYS A N 1
ATOM 951 C CA . LYS A 1 120 ? 3.316 14.898 3.782 1.00 97.25 120 LYS A CA 1
ATOM 952 C C . LYS A 1 120 ? 1.817 14.615 3.680 1.00 97.25 120 LYS A C 1
ATOM 954 O O . LYS A 1 120 ? 1.161 14.417 4.692 1.00 97.25 120 LYS A O 1
ATOM 959 N N . LYS A 1 121 ? 1.290 14.519 2.456 1.00 97.38 121 LYS A N 1
ATOM 960 C CA . LYS A 1 121 ? -0.129 14.218 2.225 1.00 97.38 121 LYS A CA 1
ATOM 961 C C . LYS A 1 121 ? -0.541 12.873 2.829 1.00 97.38 121 LYS A C 1
ATOM 963 O O . LYS A 1 121 ? -1.684 12.725 3.251 1.00 97.38 121 LYS A O 1
ATOM 968 N N . TRP A 1 122 ? 0.342 11.877 2.805 1.00 96.88 122 TRP A N 1
ATOM 969 C CA . TRP A 1 122 ? 0.090 10.582 3.427 1.00 96.88 122 TRP A CA 1
ATOM 970 C C . TRP A 1 122 ? 0.059 10.690 4.957 1.00 96.88 122 TRP A C 1
ATOM 972 O O . TRP A 1 122 ? -0.883 10.174 5.554 1.00 96.88 122 TRP A O 1
ATOM 982 N N . ARG A 1 123 ? 0.990 11.429 5.577 1.00 95.56 123 ARG A N 1
ATOM 983 C CA . ARG A 1 123 ? 0.972 11.689 7.027 1.00 95.56 123 ARG A CA 1
ATOM 984 C C . ARG A 1 123 ? -0.280 12.432 7.476 1.00 95.56 123 ARG A C 1
ATOM 986 O O . ARG A 1 123 ? -0.968 11.947 8.363 1.00 95.56 123 ARG A O 1
ATOM 993 N N . ASP A 1 124 ? -0.653 13.509 6.785 1.00 97.00 124 ASP A N 1
ATOM 994 C CA . ASP A 1 124 ? -1.872 14.267 7.103 1.00 97.00 124 ASP A CA 1
ATOM 995 C C . ASP A 1 124 ? -3.123 13.355 7.053 1.00 97.00 124 ASP A C 1
ATOM 997 O O . ASP A 1 124 ? -4.041 13.461 7.866 1.00 97.00 124 ASP A O 1
ATOM 1001 N N . LYS A 1 125 ? -3.163 12.407 6.103 1.00 96.50 125 LYS A N 1
ATOM 1002 C CA . LYS A 1 125 ? -4.230 11.395 6.027 1.00 96.50 125 LYS A CA 1
ATOM 1003 C C . LYS A 1 125 ? -4.171 10.380 7.165 1.00 96.50 125 LYS A C 1
ATOM 1005 O O . LYS A 1 125 ? -5.227 9.941 7.610 1.00 96.50 125 LYS A O 1
ATOM 1010 N N . ARG A 1 126 ? -2.975 9.967 7.584 1.00 95.19 126 ARG A N 1
ATOM 1011 C CA . ARG A 1 126 ? -2.775 9.024 8.690 1.00 95.19 126 ARG A CA 1
ATOM 1012 C C . ARG A 1 126 ? -3.229 9.620 10.012 1.00 95.19 126 ARG A C 1
ATOM 1014 O O . ARG A 1 126 ? -4.006 8.964 10.687 1.00 95.19 126 ARG A O 1
ATOM 1021 N N . GLU A 1 127 ? -2.833 10.852 10.318 1.00 95.75 127 GLU A N 1
ATOM 1022 C CA . GLU A 1 127 ? -3.264 11.563 11.530 1.00 95.75 127 GLU A CA 1
ATOM 1023 C C . GLU A 1 127 ? -4.789 11.681 11.587 1.00 95.75 127 GLU A C 1
ATOM 1025 O O . GLU A 1 127 ? -5.420 11.378 12.600 1.00 95.75 127 GLU A O 1
ATOM 1030 N N . LYS A 1 128 ? -5.406 12.046 10.455 1.00 97.00 128 LYS A N 1
ATOM 1031 C CA . LYS A 1 128 ? -6.863 12.083 10.341 1.00 97.00 128 LYS A CA 1
ATOM 1032 C C . LYS A 1 128 ? -7.490 10.703 10.581 1.00 97.00 128 LYS A C 1
ATOM 1034 O O . LYS A 1 128 ? -8.432 10.596 11.361 1.00 97.00 128 LYS A O 1
ATOM 1039 N N . LEU A 1 129 ? -6.980 9.665 9.916 1.00 96.62 129 LEU A N 1
ATOM 1040 C CA . LEU A 1 129 ? -7.509 8.306 10.038 1.00 96.62 129 LEU A CA 1
ATOM 1041 C C . LEU A 1 129 ? -7.356 7.765 11.462 1.00 96.62 129 LEU A C 1
ATOM 1043 O O . LEU A 1 129 ? -8.261 7.102 11.952 1.00 96.62 129 LEU A O 1
ATOM 1047 N N . GLU A 1 130 ? -6.240 8.042 12.129 1.00 95.56 130 GLU A N 1
ATOM 1048 C CA . GLU A 1 130 ? -6.000 7.651 13.518 1.00 95.56 130 GLU A CA 1
ATOM 1049 C C . GLU A 1 130 ? -7.014 8.303 14.460 1.00 95.56 130 GLU A C 1
ATOM 1051 O O . GLU A 1 130 ? -7.615 7.622 15.292 1.00 95.56 130 GLU A O 1
ATOM 1056 N N . TRP A 1 131 ? -7.276 9.600 14.285 1.00 97.06 131 TRP A N 1
ATOM 1057 C CA . TRP A 1 131 ? -8.295 10.303 15.059 1.00 97.06 131 TRP A CA 1
ATOM 1058 C C . TRP A 1 131 ? -9.700 9.724 14.833 1.00 97.06 131 TRP A C 1
ATOM 1060 O O . TRP A 1 131 ? -10.388 9.403 15.801 1.00 97.06 131 TRP A O 1
ATOM 1070 N N . GLU A 1 132 ? -10.105 9.525 13.574 1.00 97.00 132 GLU A N 1
ATOM 1071 C CA . GLU A 1 132 ? -11.409 8.936 13.229 1.00 97.00 132 GLU A CA 1
ATOM 1072 C C . GLU A 1 132 ? -11.538 7.501 13.769 1.00 97.00 132 GLU A C 1
ATOM 1074 O O . GLU A 1 132 ? -12.561 7.139 14.349 1.00 97.00 132 GLU A O 1
ATOM 1079 N N . THR A 1 133 ? -10.475 6.701 13.649 1.00 97.12 133 THR A N 1
ATOM 1080 C CA . THR A 1 133 ? -10.442 5.311 14.123 1.00 97.12 133 THR A CA 1
ATOM 1081 C C . THR A 1 133 ? -10.573 5.240 15.635 1.00 97.12 133 THR A C 1
ATOM 1083 O O . THR A 1 133 ? -11.305 4.393 16.125 1.00 97.12 133 THR A O 1
ATOM 1086 N N . ASN A 1 134 ? -9.923 6.130 16.386 1.00 97.00 134 ASN A N 1
ATOM 1087 C CA . ASN A 1 134 ? -10.031 6.137 17.846 1.00 97.00 134 ASN A CA 1
ATOM 1088 C C . ASN A 1 134 ? -11.463 6.408 18.325 1.00 97.00 134 ASN A C 1
ATOM 1090 O O . ASN A 1 134 ? -11.893 5.831 19.324 1.00 97.00 134 ASN A O 1
ATOM 1094 N N . ILE A 1 135 ? -12.211 7.249 17.605 1.00 95.88 135 ILE A N 1
ATOM 1095 C CA . ILE A 1 135 ? -13.622 7.519 17.906 1.00 95.88 135 ILE A CA 1
ATOM 1096 C C . ILE A 1 135 ? -14.465 6.277 17.619 1.00 95.88 135 ILE A C 1
ATOM 1098 O O . ILE A 1 135 ? -15.137 5.774 18.518 1.00 95.88 135 ILE A O 1
ATOM 1102 N N . VAL A 1 136 ? -14.382 5.752 16.393 1.00 96.38 136 VAL A N 1
ATOM 1103 C CA . VAL A 1 136 ? -15.185 4.596 15.965 1.00 96.38 136 VAL A CA 1
ATOM 1104 C C . VAL A 1 136 ? -14.852 3.362 16.797 1.00 96.38 136 VAL A C 1
ATOM 1106 O O . VAL A 1 136 ? -15.752 2.691 17.286 1.00 96.38 136 VAL A O 1
ATOM 1109 N N . TYR A 1 137 ? -13.569 3.097 17.046 1.00 97.06 137 TYR A N 1
ATOM 1110 C CA . TYR A 1 137 ? -13.129 1.988 17.887 1.00 97.06 137 TYR A CA 1
ATOM 1111 C C . TYR A 1 137 ? -13.709 2.082 19.295 1.00 97.06 137 TYR A C 1
ATOM 1113 O O . TYR A 1 137 ? -14.157 1.073 19.830 1.00 97.06 137 TYR A O 1
ATOM 1121 N N . LYS A 1 138 ? -13.722 3.275 19.899 1.00 96.62 138 LYS A N 1
ATOM 1122 C CA . LYS A 1 138 ? -14.289 3.455 21.234 1.00 96.62 138 LYS A CA 1
ATOM 1123 C C . LYS A 1 138 ? -15.792 3.167 21.242 1.00 96.62 138 LYS A C 1
ATOM 1125 O O . LYS A 1 138 ? -16.241 2.406 22.091 1.00 96.62 138 LYS A O 1
ATOM 1130 N N . GLU A 1 139 ? -16.546 3.711 20.288 1.00 96.25 139 GLU A N 1
ATOM 1131 C CA . GLU A 1 139 ? -17.991 3.463 20.183 1.00 96.25 139 GLU A CA 1
ATOM 1132 C C . GLU A 1 139 ? -18.320 1.993 19.897 1.00 96.25 139 GLU A C 1
ATOM 1134 O O . GLU A 1 139 ? -19.220 1.417 20.515 1.00 96.25 139 GLU A O 1
ATOM 1139 N N . ALA A 1 140 ? -17.588 1.372 18.971 1.00 96.88 140 ALA A N 1
ATOM 1140 C CA . ALA A 1 140 ? -17.744 -0.035 18.633 1.00 96.88 140 ALA A CA 1
ATOM 1141 C C . ALA A 1 140 ? -17.391 -0.917 19.833 1.00 96.88 140 ALA A C 1
ATOM 1143 O O . ALA A 1 140 ? -18.143 -1.825 20.176 1.00 96.88 140 ALA A O 1
ATOM 1144 N N . LYS A 1 141 ? -16.298 -0.605 20.538 1.00 96.25 141 LYS A N 1
ATOM 1145 C CA . LYS A 1 141 ? -15.904 -1.313 21.754 1.00 96.25 141 LYS A CA 1
ATOM 1146 C C . LYS A 1 141 ? -16.955 -1.189 22.855 1.00 96.25 141 LYS A C 1
ATOM 1148 O O . LYS A 1 141 ? -17.305 -2.203 23.440 1.00 96.25 141 LYS A O 1
ATOM 1153 N N . GLU A 1 142 ? -17.481 0.005 23.120 1.00 95.69 142 GLU A N 1
ATOM 1154 C CA . GLU A 1 142 ? -18.553 0.200 24.107 1.00 95.69 142 GLU A CA 1
ATOM 1155 C C . GLU A 1 142 ? -19.825 -0.565 23.713 1.00 95.69 142 GLU A C 1
ATOM 1157 O O . GLU A 1 142 ? -20.464 -1.185 24.562 1.00 95.69 142 GLU A O 1
ATOM 1162 N N . SER A 1 143 ? -20.154 -0.587 22.418 1.00 95.38 143 SER A N 1
ATOM 1163 C CA . SER A 1 143 ? -21.291 -1.350 21.890 1.00 95.38 143 SER A CA 1
ATOM 1164 C C . SER A 1 143 ? -21.101 -2.856 22.062 1.00 95.38 143 SER A C 1
ATOM 1166 O O . SER A 1 143 ? -22.053 -3.542 22.418 1.00 95.38 143 SER A O 1
ATOM 1168 N N . VAL A 1 144 ? -19.885 -3.368 21.843 1.00 96.50 144 VAL A N 1
ATOM 1169 C CA . VAL A 1 144 ? -19.533 -4.774 22.082 1.00 96.50 144 VAL A CA 1
ATOM 1170 C C . VAL A 1 144 ? -19.564 -5.088 23.574 1.00 96.50 144 VAL A C 1
ATOM 1172 O O . VAL A 1 144 ? -20.223 -6.045 23.964 1.00 96.50 144 VAL A O 1
ATOM 1175 N N . ASP A 1 145 ? -18.913 -4.280 24.411 1.00 95.88 145 ASP A N 1
ATOM 1176 C CA . ASP A 1 145 ? -18.845 -4.486 25.861 1.00 95.88 145 ASP A CA 1
ATOM 1177 C C . ASP A 1 145 ? -20.254 -4.512 26.483 1.00 95.88 145 ASP A C 1
ATOM 1179 O O . ASP A 1 145 ? -20.527 -5.342 27.348 1.00 95.88 145 ASP A O 1
ATOM 1183 N N . ALA A 1 146 ? -21.181 -3.682 25.990 1.00 95.50 146 ALA A N 1
ATOM 1184 C CA . ALA A 1 146 ? -22.574 -3.659 26.439 1.00 95.50 146 ALA A CA 1
ATOM 1185 C C . ALA A 1 146 ? -23.344 -4.965 26.168 1.00 95.50 146 ALA A C 1
ATOM 1187 O O . ALA A 1 146 ? -24.331 -5.232 26.853 1.00 95.50 146 ALA A O 1
ATOM 1188 N N . LEU A 1 147 ? -22.911 -5.797 25.213 1.00 97.06 147 LEU A N 1
ATOM 1189 C CA . LEU A 1 147 ? -23.534 -7.102 24.954 1.00 97.06 147 LEU A CA 1
ATOM 1190 C C . LEU A 1 147 ? -23.210 -8.126 26.048 1.00 97.06 147 LEU A C 1
ATOM 1192 O O . LEU A 1 147 ? -23.949 -9.096 26.215 1.00 97.06 147 LEU A O 1
ATOM 1196 N N . PHE A 1 148 ? -22.116 -7.940 26.790 1.00 97.56 148 PHE A N 1
ATOM 1197 C CA . PHE A 1 148 ? -21.603 -8.921 27.742 1.00 97.56 148 PHE A CA 1
ATOM 1198 C C . PHE A 1 148 ? -21.820 -8.492 29.192 1.00 97.56 148 PHE A C 1
ATOM 1200 O O . PHE A 1 148 ? -21.913 -7.315 29.524 1.00 97.56 148 PHE A O 1
ATOM 1207 N N . VAL A 1 149 ? -21.893 -9.479 30.086 1.00 96.62 149 VAL A N 1
ATOM 1208 C CA . VAL A 1 149 ? -22.015 -9.245 31.537 1.00 96.62 149 VAL A CA 1
ATOM 1209 C C . VAL A 1 149 ? -20.749 -8.597 32.104 1.00 96.62 149 VAL A C 1
ATOM 1211 O O . VAL A 1 149 ? -20.803 -7.881 33.102 1.00 96.62 149 VAL A O 1
ATOM 1214 N N . ASN A 1 150 ? -19.595 -8.894 31.508 1.00 92.25 150 ASN A N 1
ATOM 1215 C CA . ASN A 1 150 ? -18.292 -8.445 31.971 1.00 92.25 150 ASN A CA 1
ATOM 1216 C C . ASN A 1 150 ? -17.265 -8.439 30.827 1.00 92.25 150 ASN A C 1
ATOM 1218 O O . ASN A 1 150 ? -17.516 -8.924 29.724 1.00 92.25 150 ASN A O 1
ATOM 1222 N N . SER A 1 151 ? -16.076 -7.916 31.122 1.00 90.38 151 SER A N 1
ATOM 1223 C CA . SER A 1 151 ? -14.959 -7.800 30.181 1.00 90.38 151 SER A CA 1
ATOM 1224 C C . SER A 1 151 ? -14.215 -9.113 29.906 1.00 90.38 151 SER A C 1
ATOM 1226 O O . SER A 1 151 ? -13.244 -9.105 29.152 1.00 90.38 151 SER A O 1
ATOM 1228 N N . GLN A 1 152 ? -14.635 -10.233 30.506 1.00 93.44 152 GLN A N 1
ATOM 1229 C CA . GLN A 1 152 ? -14.142 -11.565 30.146 1.00 93.44 152 GLN A CA 1
ATOM 1230 C C . GLN A 1 152 ? -14.835 -12.123 28.895 1.00 93.44 152 GLN A C 1
ATOM 1232 O O . GLN A 1 152 ? -14.327 -13.061 28.292 1.00 93.44 152 GLN A O 1
ATOM 1237 N N . TYR A 1 153 ? -15.961 -11.529 28.481 1.00 94.12 153 TYR A N 1
ATOM 1238 C CA . TYR A 1 153 ? -16.756 -11.951 27.322 1.00 94.12 153 TYR A CA 1
ATOM 1239 C C . TYR A 1 153 ? -17.301 -13.394 27.414 1.00 94.12 153 TYR A C 1
ATOM 1241 O O . TYR A 1 153 ? -17.672 -13.993 26.407 1.00 94.12 153 TYR A O 1
ATOM 1249 N N . ASP A 1 154 ? -17.419 -13.948 28.627 1.00 94.88 154 ASP A N 1
ATOM 1250 C CA . ASP A 1 154 ? -17.866 -15.335 28.848 1.00 94.88 154 ASP A CA 1
ATOM 1251 C C . ASP A 1 154 ? -19.386 -15.518 28.688 1.00 94.88 154 ASP A C 1
ATOM 1253 O O . ASP A 1 154 ? -19.881 -16.637 28.523 1.00 94.88 154 ASP A O 1
ATOM 1257 N N . ARG A 1 155 ? -20.165 -14.434 28.822 1.00 96.50 155 ARG A N 1
ATOM 1258 C CA . ARG A 1 155 ? -21.633 -14.488 28.814 1.00 96.50 155 ARG A CA 1
ATOM 1259 C C . ARG A 1 155 ? -22.263 -13.175 28.368 1.00 96.50 155 ARG A C 1
ATOM 1261 O O . ARG A 1 155 ? -21.850 -12.110 28.826 1.00 96.50 155 ARG A O 1
ATOM 1268 N N . LEU A 1 156 ? -23.309 -13.275 27.548 1.00 97.19 156 LEU A N 1
ATOM 1269 C CA . LEU A 1 156 ? -24.159 -12.142 27.182 1.00 97.19 156 LEU A CA 1
ATOM 1270 C C . LEU A 1 156 ? -25.036 -11.685 28.354 1.00 97.19 156 LEU A C 1
ATOM 1272 O O . LEU A 1 156 ? -25.378 -12.491 29.229 1.00 97.19 156 LEU A O 1
ATOM 1276 N N . GLN A 1 157 ? -25.437 -10.413 28.351 1.00 96.50 157 GLN A N 1
ATOM 1277 C CA . GLN A 1 157 ? -26.493 -9.954 29.252 1.00 96.50 157 GLN A CA 1
ATOM 1278 C C . GLN A 1 157 ? -27.811 -10.673 28.935 1.00 96.50 157 GLN A C 1
ATOM 1280 O O . GLN A 1 157 ? -28.080 -11.036 27.789 1.00 96.50 157 GLN A O 1
ATOM 1285 N N . ALA A 1 158 ? -28.643 -10.893 29.954 1.00 95.56 158 ALA A N 1
ATOM 1286 C CA . ALA A 1 158 ? -29.870 -11.682 29.815 1.00 95.56 158 ALA A CA 1
ATOM 1287 C C . ALA A 1 158 ? -30.897 -11.063 28.845 1.00 95.56 158 ALA A C 1
ATOM 1289 O O . ALA A 1 158 ? -31.727 -11.780 28.294 1.00 95.56 158 ALA A O 1
ATOM 1290 N N . ASP A 1 159 ? -30.841 -9.748 28.643 1.00 96.00 159 ASP A N 1
ATOM 1291 C CA . ASP A 1 159 ? -31.710 -8.960 27.766 1.00 96.00 159 ASP A CA 1
ATOM 1292 C C . ASP A 1 159 ? -31.090 -8.658 26.389 1.00 96.00 159 ASP A C 1
ATOM 1294 O O . ASP A 1 159 ? -31.751 -8.073 25.525 1.00 96.00 159 ASP A O 1
ATOM 1298 N N . THR A 1 160 ? -29.847 -9.091 26.144 1.00 95.62 160 THR A N 1
ATOM 1299 C CA . THR A 1 160 ? -29.205 -8.937 24.836 1.00 95.62 160 THR A CA 1
ATOM 1300 C C . THR A 1 160 ? -29.937 -9.768 23.788 1.00 95.62 160 THR A C 1
ATOM 1302 O O . THR A 1 160 ? -30.075 -10.985 23.910 1.00 95.62 160 THR A O 1
ATOM 1305 N N . ASN A 1 161 ? -30.376 -9.114 22.712 1.00 96.31 161 ASN A N 1
ATOM 1306 C CA . ASN A 1 161 ? -31.043 -9.759 21.583 1.00 96.31 161 ASN A CA 1
ATOM 1307 C C . ASN A 1 161 ? -30.217 -9.651 20.289 1.00 96.31 161 ASN A C 1
ATOM 1309 O O . ASN A 1 161 ? -29.281 -8.859 20.182 1.00 96.31 161 ASN A O 1
ATOM 1313 N N . ILE A 1 162 ? -30.587 -10.435 19.272 1.00 97.06 162 ILE A N 1
ATOM 1314 C CA . ILE A 1 162 ? -29.839 -10.514 18.006 1.00 97.06 162 ILE A CA 1
ATOM 1315 C C . ILE A 1 162 ? -29.758 -9.175 17.253 1.00 97.06 162 ILE A C 1
ATOM 1317 O O . ILE A 1 162 ? -28.780 -8.922 16.554 1.00 97.06 162 ILE A O 1
ATOM 1321 N N . ALA A 1 163 ? -30.745 -8.288 17.416 1.00 97.12 163 ALA A N 1
ATOM 1322 C CA . ALA A 1 163 ? -30.710 -6.973 16.784 1.00 97.12 163 ALA A CA 1
ATOM 1323 C C . ALA A 1 163 ? -29.624 -6.080 17.402 1.00 97.12 163 ALA A C 1
ATOM 1325 O O . ALA A 1 163 ? -28.975 -5.334 16.675 1.00 97.12 163 ALA A O 1
ATOM 1326 N N . MET A 1 164 ? -29.375 -6.200 18.711 1.00 97.00 164 MET A N 1
ATOM 1327 C CA . MET A 1 164 ? -28.274 -5.501 19.388 1.00 97.00 164 MET A CA 1
ATOM 1328 C C . MET A 1 164 ? -26.913 -5.996 18.893 1.00 97.00 164 MET A C 1
ATOM 1330 O O . MET A 1 164 ? -26.031 -5.185 18.625 1.00 97.00 164 MET A O 1
ATOM 1334 N N . ILE A 1 165 ? -26.771 -7.308 18.677 1.00 96.81 165 ILE A N 1
ATOM 1335 C CA . ILE A 1 165 ? -25.547 -7.900 18.116 1.00 96.81 165 ILE A CA 1
ATOM 1336 C C . ILE A 1 165 ? -25.292 -7.355 16.703 1.00 96.81 165 ILE A C 1
ATOM 1338 O O . ILE A 1 165 ? -24.199 -6.882 16.408 1.00 96.81 165 ILE A O 1
ATOM 1342 N N . HIS A 1 166 ? -26.314 -7.338 15.841 1.00 97.56 166 HIS A N 1
ATOM 1343 C CA . HIS A 1 166 ? -26.197 -6.757 14.499 1.00 97.56 166 HIS A CA 1
ATOM 1344 C C . HIS A 1 166 ? -25.955 -5.243 14.496 1.00 97.56 166 HIS A C 1
ATOM 1346 O O . HIS A 1 166 ? -25.378 -4.723 13.542 1.00 97.56 166 HIS A O 1
ATOM 1352 N N . ALA A 1 167 ? -26.424 -4.521 15.515 1.00 95.31 167 ALA A N 1
ATOM 1353 C CA . ALA A 1 167 ? -26.150 -3.097 15.653 1.00 95.31 167 ALA A CA 1
ATOM 1354 C C . ALA A 1 167 ? -24.683 -2.844 16.030 1.00 95.31 167 ALA A C 1
ATOM 1356 O O . ALA A 1 167 ? -24.078 -1.936 15.466 1.00 95.31 167 ALA A O 1
ATOM 1357 N N . ALA A 1 168 ? -24.113 -3.658 16.926 1.00 95.19 168 ALA A N 1
ATOM 1358 C CA . ALA A 1 168 ? -22.702 -3.584 17.305 1.00 95.19 168 ALA A CA 1
ATOM 1359 C C . ALA A 1 168 ? -21.761 -3.996 16.158 1.00 95.19 168 ALA A C 1
ATOM 1361 O O . ALA A 1 168 ? -20.737 -3.357 15.958 1.00 95.19 168 ALA A O 1
ATOM 1362 N N . ASP A 1 169 ? -22.133 -5.009 15.369 1.00 95.44 169 ASP A N 1
ATOM 1363 C CA . ASP A 1 169 ? -21.376 -5.473 14.190 1.00 95.44 169 ASP A CA 1
ATOM 1364 C C . ASP A 1 169 ? -21.179 -4.382 13.122 1.00 95.44 169 ASP A C 1
ATOM 1366 O O . ASP A 1 169 ? -20.158 -4.329 12.445 1.00 95.44 169 ASP A O 1
ATOM 1370 N N . LYS A 1 170 ? -22.157 -3.484 12.976 1.00 92.56 170 LYS A N 1
ATOM 1371 C CA . LYS A 1 170 ? -22.144 -2.414 11.966 1.00 92.56 170 LYS A CA 1
ATOM 1372 C C . LYS A 1 170 ? -21.576 -1.088 12.474 1.00 92.56 170 LYS A C 1
ATOM 1374 O O . LYS A 1 170 ? -21.663 -0.102 11.737 1.00 92.56 170 LYS A O 1
ATOM 1379 N N . ARG A 1 171 ? -21.130 -1.036 13.730 1.00 81.31 171 ARG A N 1
ATOM 1380 C CA . ARG A 1 171 ? -20.764 0.208 14.408 1.00 81.31 171 ARG A CA 1
ATOM 1381 C C . ARG A 1 171 ? -19.393 0.724 13.991 1.00 81.31 171 ARG A C 1
ATOM 1383 O O . ARG A 1 171 ? -18.472 -0.100 13.818 1.00 81.31 171 ARG A O 1
#

Secondary structure (DSSP, 8-state):
-GGG--TTEEEEEEEEEEEEEEEEEEEESSSEEEEEEEE--TT----TTSPPSS-S---S-SEEEEEEEE----TTT----EEEEE--SSS-EEEEEEEEEEEEEE--HHHHHHHHHHHHHHHHHHHHHHHHHHHHHHHHHHHHHTTBSSTT--SB-TT--HHHHHHHHT-

Sequence (171 aa):
DESKLKAYTRYQLRGYIEDSQDLEIYLIRYNAKHETVNVPGTGSLWPLSAPSPIGKCAHHSHHFSLDIDVGCTDLNEDLGVWVIFKIKTQDGHARLGNLEFLEEKPLVGEALARVKRAEKKWRDKREKLEWETNIVYKEAKESVDALFVNSQYDRLQADTNIAMIHAADKR

Foldseek 3Di:
DLVPDDAQFKKKKKWFWQFWDQKKKWKDFLHIDIDGAGEDHPPDPDPPPDQDPRPDDHDPGRMDMDMDTHHDGDVVVVRDIDIDIDHDDPPIDTDIDPIDMDTDGGHDDPRRVVNVVSVVVSVVVVVVVVVVCVVLVVVLVVLQQQQAPHPVRPGGDPPRDPVSVVVSVVD